Protein AF-A0A562V2I9-F1 (afdb_monomer)

Sequence (123 aa):
MKRQKNLGRARRQRPENRRFLIYCEDEYASRHYIEALKRRLHSIPITVKVASGRGEPLDLVREAATHQARAPHCSEDRYTAYDEVWCVLDVEAPHPHPALPAALKSAKECGLRVALANPCFEL

Foldseek 3Di:
DDDDDPPDDDDDDDPQAAAEEEEELDPPDVQVVVVVVCVVPVSHHYHYHYQPDPQQLQSSLVVQLVCQVCLLVDVVNPNDGGPAYEYEHECPPPDGRPCVVVSVVSCVVSVHHYDYDDDDPDD

pLDDT: mean 84.98, std 13.56, range [45.38, 98.19]

Structure (mmCIF, N/CA/C/O backbone):
data_AF-A0A562V2I9-F1
#
_entry.id   AF-A0A562V2I9-F1
#
loop_
_atom_site.group_PDB
_atom_site.id
_atom_site.type_symbol
_atom_site.label_atom_id
_atom_site.label_alt_id
_atom_site.label_comp_id
_atom_site.label_asym_id
_atom_site.label_entity_id
_atom_site.label_seq_id
_atom_site.pdbx_PDB_ins_code
_atom_site.Cartn_x
_atom_site.Cartn_y
_atom_site.Cartn_z
_atom_site.occupancy
_atom_site.B_iso_or_equiv
_atom_site.auth_seq_id
_atom_site.auth_comp_id
_atom_site.auth_asym_id
_atom_site.auth_atom_id
_atom_site.pdbx_PDB_model_num
ATOM 1 N N . MET A 1 1 ? -21.078 0.319 59.077 1.00 45.38 1 MET A N 1
ATOM 2 C CA . MET A 1 1 ? -21.254 0.989 57.764 1.00 45.38 1 MET A CA 1
ATOM 3 C C . MET A 1 1 ? -21.194 -0.056 56.651 1.00 45.38 1 MET A C 1
ATOM 5 O O . MET A 1 1 ? -20.185 -0.740 56.543 1.00 45.38 1 MET A O 1
ATOM 9 N N . LYS A 1 2 ? -22.272 -0.252 55.873 1.00 49.94 2 LYS A N 1
ATOM 10 C CA . LYS A 1 2 ? -22.292 -1.204 54.742 1.00 49.94 2 LYS A CA 1
ATOM 11 C C . LYS A 1 2 ? -21.660 -0.550 53.509 1.00 49.94 2 LYS A C 1
ATOM 13 O O . LYS A 1 2 ? -22.110 0.500 53.068 1.00 49.94 2 LYS A O 1
ATOM 18 N N . ARG A 1 3 ? -20.612 -1.176 52.970 1.00 58.72 3 ARG A N 1
ATOM 19 C CA . ARG A 1 3 ? -19.869 -0.734 51.781 1.00 58.72 3 ARG A CA 1
ATOM 20 C C . ARG A 1 3 ? -20.748 -0.952 50.540 1.00 58.72 3 ARG A C 1
ATOM 22 O O . ARG A 1 3 ? -21.070 -2.095 50.219 1.00 58.72 3 ARG A O 1
ATOM 29 N N . GLN A 1 4 ? -21.172 0.126 49.880 1.00 62.62 4 GLN A N 1
ATOM 30 C CA . GLN A 1 4 ? -21.908 0.061 48.612 1.00 62.62 4 GLN A CA 1
ATOM 31 C C . GLN A 1 4 ? -21.044 -0.659 47.565 1.00 62.62 4 GLN A C 1
ATOM 33 O O . GLN A 1 4 ? -19.927 -0.236 47.271 1.00 62.62 4 GLN A O 1
ATOM 38 N N . LYS A 1 5 ? -21.543 -1.775 47.020 1.00 66.19 5 LYS A N 1
ATOM 39 C CA . LYS A 1 5 ? -20.931 -2.426 45.857 1.00 66.19 5 LYS A CA 1
ATOM 40 C C . LYS A 1 5 ? -21.336 -1.637 44.615 1.00 66.19 5 LYS A C 1
ATOM 42 O O . LYS A 1 5 ? -22.511 -1.617 44.263 1.00 66.19 5 LYS A O 1
ATOM 47 N N . ASN A 1 6 ? -20.367 -1.004 43.959 1.00 66.56 6 ASN A N 1
ATOM 48 C CA . ASN A 1 6 ? -20.573 -0.373 42.658 1.00 66.56 6 ASN A CA 1
ATOM 49 C C . ASN A 1 6 ? -20.971 -1.444 41.629 1.00 66.56 6 ASN A C 1
ATOM 51 O O . ASN A 1 6 ? -20.167 -2.307 41.289 1.00 66.56 6 ASN A O 1
ATOM 55 N N . LEU A 1 7 ? -22.207 -1.377 41.125 1.00 71.75 7 LEU A N 1
ATOM 56 C CA . LEU A 1 7 ? -22.762 -2.273 40.095 1.00 71.75 7 LEU A CA 1
ATOM 57 C C . LEU A 1 7 ? -22.405 -1.826 38.662 1.00 71.75 7 LEU A C 1
ATOM 59 O O . LEU A 1 7 ? -23.102 -2.146 37.701 1.00 71.75 7 LEU A O 1
ATOM 63 N N . GLY A 1 8 ? -21.322 -1.066 38.499 1.00 67.06 8 GLY A N 1
ATOM 64 C CA . GLY A 1 8 ? -20.884 -0.581 37.195 1.00 67.06 8 GLY A CA 1
ATOM 65 C C . GLY A 1 8 ? -20.292 -1.712 36.359 1.00 67.06 8 GLY A C 1
ATOM 66 O O . GLY A 1 8 ? -19.190 -2.182 36.636 1.00 67.06 8 GLY A O 1
ATOM 67 N N . ARG A 1 9 ? -20.994 -2.138 35.305 1.00 66.94 9 ARG A N 1
ATOM 68 C CA . ARG A 1 9 ? -20.412 -3.002 34.272 1.00 66.94 9 ARG A CA 1
ATOM 69 C C . ARG A 1 9 ? -19.346 -2.195 33.533 1.00 66.94 9 ARG A C 1
ATOM 71 O O . ARG A 1 9 ? -19.672 -1.182 32.917 1.00 66.94 9 ARG A O 1
ATOM 78 N N . ALA A 1 10 ? -18.090 -2.638 33.579 1.00 71.00 10 ALA A N 1
ATOM 79 C CA . ALA A 1 10 ? -17.024 -2.031 32.790 1.00 71.00 10 ALA A CA 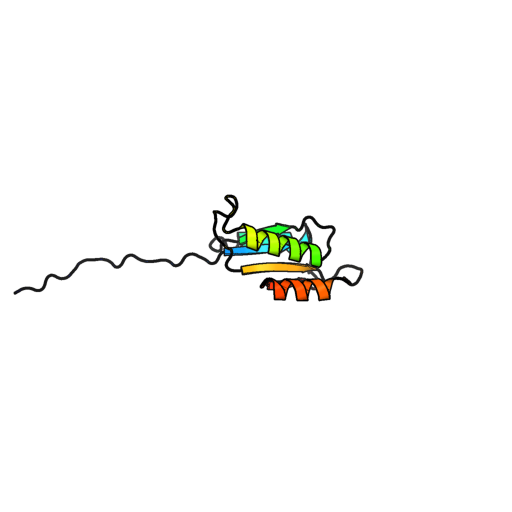1
ATOM 80 C C . ALA A 1 10 ? -17.461 -1.962 31.317 1.00 71.00 10 ALA A C 1
ATOM 82 O O . ALA A 1 10 ? -17.862 -2.975 30.729 1.00 71.00 10 ALA A O 1
ATOM 83 N N . ARG A 1 11 ? -17.445 -0.756 30.736 1.00 72.06 11 ARG A N 1
ATOM 84 C CA . ARG A 1 11 ? -17.811 -0.550 29.333 1.00 72.06 11 ARG A CA 1
ATOM 85 C C . ARG A 1 11 ? -16.831 -1.359 28.494 1.00 72.06 11 ARG A C 1
ATOM 87 O O . ARG A 1 11 ? -15.626 -1.140 28.564 1.00 72.06 11 ARG A O 1
ATOM 94 N N . ARG A 1 12 ? -17.346 -2.331 27.744 1.00 63.66 12 ARG A N 1
ATOM 95 C CA . ARG A 1 12 ? -16.527 -3.209 26.909 1.00 63.66 12 ARG A CA 1
ATOM 96 C C . ARG A 1 12 ? -15.932 -2.357 25.786 1.00 63.66 12 ARG A C 1
ATOM 98 O O . ARG A 1 12 ? -16.625 -2.054 24.821 1.00 63.66 12 ARG A O 1
ATOM 105 N N . GLN A 1 13 ? -14.688 -1.918 25.946 1.00 69.56 13 GLN A N 1
ATOM 106 C CA . GLN A 1 13 ? -13.946 -1.249 24.885 1.00 69.56 13 GLN A CA 1
ATOM 107 C C . GLN A 1 13 ? -13.502 -2.334 23.902 1.00 69.56 13 GLN A C 1
ATOM 109 O O . GLN A 1 13 ? -12.763 -3.246 24.271 1.00 69.56 13 GLN A O 1
ATOM 114 N N . ARG A 1 14 ? -14.035 -2.304 22.678 1.00 65.75 14 ARG A N 1
ATOM 115 C CA . ARG A 1 14 ? -13.481 -3.084 21.570 1.00 65.75 14 ARG A CA 1
ATOM 116 C C . ARG A 1 14 ? -12.476 -2.176 20.865 1.00 65.75 14 ARG A C 1
ATOM 118 O O . ARG A 1 14 ? -12.898 -1.094 20.461 1.00 65.75 14 ARG A O 1
ATOM 125 N N . PRO A 1 15 ? -11.196 -2.566 20.752 1.00 71.94 15 PRO A N 1
ATOM 126 C CA . PRO A 1 15 ? -10.264 -1.820 19.920 1.00 71.94 15 PRO A CA 1
ATOM 127 C C . PRO A 1 15 ? -10.797 -1.801 18.485 1.00 71.94 15 PRO A C 1
ATOM 129 O O . PRO A 1 15 ? -11.405 -2.779 18.038 1.00 71.94 15 PRO A O 1
ATOM 132 N N . GLU A 1 16 ? -10.625 -0.678 17.793 1.00 80.31 16 GLU A N 1
ATOM 133 C CA . GLU A 1 16 ? -10.961 -0.606 16.375 1.00 80.31 16 GLU A CA 1
ATOM 134 C C . GLU A 1 16 ? -10.094 -1.590 15.586 1.00 80.31 16 GLU A C 1
ATOM 136 O O . GLU A 1 16 ? -8.935 -1.845 15.922 1.00 80.31 16 GLU A O 1
ATOM 141 N N . ASN A 1 17 ? -10.682 -2.184 14.549 1.00 87.88 17 ASN A N 1
ATOM 142 C CA . ASN A 1 17 ? -9.943 -3.091 13.685 1.00 87.88 17 ASN A CA 1
ATOM 143 C C . ASN A 1 17 ? -8.957 -2.290 12.836 1.00 87.88 17 ASN A C 1
ATOM 145 O O . ASN A 1 17 ? -9.307 -1.234 12.309 1.00 87.88 17 ASN A O 1
ATOM 149 N N . ARG A 1 18 ? -7.756 -2.845 12.660 1.00 93.19 18 ARG A N 1
ATOM 150 C CA . ARG A 1 18 ? -6.713 -2.255 11.816 1.00 93.19 18 ARG A CA 1
ATOM 151 C C . ARG A 1 18 ? -7.223 -2.068 10.388 1.00 93.19 18 ARG A C 1
ATOM 153 O O . ARG A 1 18 ? -7.827 -2.985 9.831 1.00 93.19 18 ARG A O 1
ATOM 160 N N . ARG A 1 19 ? -6.975 -0.900 9.801 1.00 94.94 19 ARG A N 1
ATOM 161 C CA . ARG A 1 19 ? -7.357 -0.529 8.437 1.00 94.94 19 ARG A CA 1
ATOM 162 C C . ARG A 1 19 ? -6.195 -0.750 7.480 1.00 94.94 19 ARG A C 1
ATOM 164 O O . ARG A 1 19 ? -5.098 -0.243 7.700 1.00 94.94 19 ARG A O 1
ATOM 171 N N . PHE A 1 20 ? -6.470 -1.443 6.383 1.00 97.38 20 PHE A N 1
ATOM 172 C CA . PHE A 1 20 ? -5.491 -1.770 5.353 1.00 97.38 20 PHE A CA 1
ATOM 173 C C . PHE A 1 20 ? -5.853 -1.086 4.036 1.00 97.38 20 PHE A C 1
ATOM 175 O O . PHE A 1 20 ? -7.012 -1.115 3.615 1.00 97.38 20 PHE A O 1
ATOM 182 N N . LEU A 1 21 ? -4.854 -0.511 3.375 1.00 97.62 21 LEU A N 1
ATOM 183 C CA . LEU A 1 21 ? -4.940 -0.030 1.999 1.00 97.62 21 LEU A CA 1
ATOM 184 C C . LEU A 1 21 ? -4.026 -0.891 1.133 1.00 97.62 21 LEU A C 1
ATOM 186 O O . LEU A 1 21 ? -2.841 -1.000 1.424 1.00 97.62 21 LEU A O 1
ATOM 190 N N . ILE A 1 22 ? -4.565 -1.511 0.090 1.00 96.69 22 ILE A N 1
ATOM 191 C CA . ILE A 1 22 ? -3.821 -2.421 -0.783 1.00 96.69 22 ILE A CA 1
ATOM 192 C C . ILE A 1 22 ? -3.917 -1.909 -2.218 1.00 96.69 22 ILE A C 1
ATOM 194 O O . ILE A 1 22 ? -5.015 -1.805 -2.763 1.00 96.69 22 ILE A O 1
ATOM 198 N N . TYR A 1 23 ? -2.770 -1.591 -2.809 1.00 95.25 23 TYR A N 1
ATOM 199 C CA . TYR A 1 23 ? -2.620 -1.268 -4.223 1.00 95.25 23 TYR A CA 1
ATOM 200 C C . TYR A 1 23 ? -2.155 -2.501 -4.990 1.00 95.25 23 TYR A C 1
ATOM 202 O O . TYR A 1 23 ? -1.169 -3.124 -4.604 1.00 95.25 23 TYR A O 1
ATOM 210 N N . CYS A 1 24 ? -2.871 -2.835 -6.058 1.00 91.50 24 CYS A N 1
ATOM 211 C CA . CYS A 1 24 ? -2.530 -3.897 -7.000 1.00 91.50 24 CYS A CA 1
A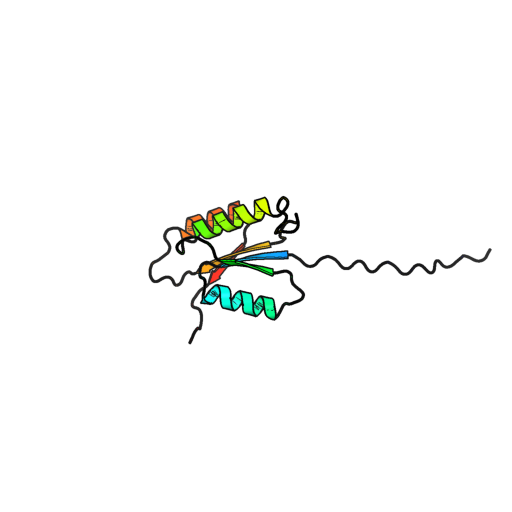TOM 212 C C . CYS A 1 24 ? -2.026 -3.278 -8.309 1.00 91.50 24 CYS A C 1
ATOM 214 O O . CYS A 1 24 ? -2.522 -2.223 -8.718 1.00 91.50 24 CYS A O 1
ATOM 216 N N . GLU A 1 25 ? -1.031 -3.913 -8.923 1.00 85.19 25 GLU A N 1
ATOM 217 C CA . GLU A 1 25 ? -0.437 -3.476 -10.191 1.00 85.19 25 GLU A CA 1
ATOM 218 C C . GLU A 1 25 ? -1.381 -3.675 -11.375 1.00 85.19 25 GLU A C 1
ATOM 220 O O . GLU A 1 25 ? -1.521 -2.778 -12.203 1.00 85.19 25 GLU A O 1
ATOM 225 N N . ASP A 1 26 ? -2.082 -4.807 -11.404 1.00 75.56 26 ASP A N 1
ATOM 226 C CA . ASP A 1 26 ? -3.006 -5.174 -12.470 1.00 75.56 26 ASP A CA 1
ATOM 227 C C . ASP A 1 26 ? -4.482 -5.134 -12.028 1.00 75.56 26 ASP A C 1
ATOM 229 O O . ASP A 1 26 ? -4.834 -5.140 -10.842 1.00 75.56 26 ASP A O 1
ATOM 233 N N . GLU A 1 27 ? -5.374 -5.088 -13.019 1.00 70.44 27 GLU A N 1
ATOM 234 C CA . GLU A 1 27 ? -6.823 -5.171 -12.807 1.00 70.44 27 GLU A CA 1
ATOM 235 C C . GLU A 1 27 ? -7.349 -6.605 -12.657 1.00 70.44 27 GLU A C 1
ATOM 237 O O . GLU A 1 27 ? -8.500 -6.773 -12.244 1.00 70.44 27 GLU A O 1
ATOM 242 N N . TYR A 1 28 ? -6.537 -7.615 -12.975 1.00 75.94 28 TYR A N 1
ATOM 243 C CA . TYR A 1 28 ? -6.947 -9.008 -13.108 1.00 75.94 28 TYR A CA 1
ATOM 244 C C . TYR A 1 28 ? -6.525 -9.835 -11.887 1.00 75.94 28 TYR A C 1
ATOM 246 O O . TYR A 1 28 ? -7.227 -9.828 -10.872 1.00 75.94 28 TYR A O 1
ATOM 254 N N . ALA A 1 29 ? -5.433 -10.593 -11.975 1.00 76.38 29 ALA A N 1
ATOM 255 C CA . ALA A 1 29 ? -5.101 -11.653 -11.032 1.00 76.38 29 ALA A CA 1
ATOM 256 C C . ALA A 1 29 ? -4.954 -11.133 -9.596 1.00 76.38 29 ALA A C 1
ATOM 258 O O . ALA A 1 29 ? -5.694 -11.546 -8.692 1.00 76.38 29 ALA A O 1
ATOM 259 N N . SER A 1 30 ? -4.039 -10.187 -9.375 1.00 79.88 30 SER A N 1
ATOM 260 C CA . SER A 1 30 ? -3.713 -9.705 -8.030 1.00 79.88 30 SER A CA 1
ATOM 261 C C . SER A 1 30 ? -4.923 -9.034 -7.375 1.00 79.88 30 SER A C 1
ATOM 263 O O . SER A 1 30 ? -5.286 -9.360 -6.236 1.00 79.88 30 SER A O 1
ATOM 265 N N . ARG A 1 31 ? -5.644 -8.191 -8.124 1.00 86.50 31 ARG A N 1
ATOM 266 C CA . ARG A 1 31 ? -6.891 -7.570 -7.661 1.00 86.50 31 ARG A CA 1
ATOM 267 C C . ARG A 1 31 ? -7.943 -8.616 -7.289 1.00 86.50 31 ARG A C 1
ATOM 269 O O . ARG A 1 31 ? -8.561 -8.501 -6.226 1.00 86.50 31 ARG A O 1
ATOM 276 N N . HIS A 1 32 ? -8.171 -9.626 -8.129 1.00 87.62 32 HIS A N 1
ATOM 277 C CA . HIS A 1 32 ? -9.191 -10.647 -7.884 1.00 87.62 32 HIS A CA 1
ATOM 278 C C . HIS A 1 32 ? -8.901 -11.473 -6.628 1.00 87.62 32 HIS A C 1
ATOM 280 O O . HIS A 1 32 ? -9.824 -11.707 -5.836 1.00 87.62 32 HIS A O 1
ATOM 286 N N . TYR A 1 33 ? -7.643 -11.857 -6.391 1.00 87.06 33 TYR A N 1
ATOM 287 C CA . TYR A 1 33 ? -7.257 -12.565 -5.169 1.00 87.06 33 TYR A CA 1
ATOM 288 C C . TYR A 1 33 ? -7.508 -11.722 -3.916 1.00 87.06 33 TYR A C 1
ATOM 290 O O . TYR A 1 33 ? -8.111 -12.210 -2.952 1.00 87.06 33 TYR A O 1
ATOM 298 N N . ILE A 1 34 ? -7.114 -10.446 -3.928 1.00 90.50 34 ILE A N 1
ATOM 299 C CA . ILE A 1 34 ? -7.293 -9.558 -2.773 1.00 90.50 34 ILE A CA 1
ATOM 300 C C . ILE A 1 34 ? -8.775 -9.236 -2.532 1.00 90.50 34 ILE A C 1
ATOM 302 O O . ILE A 1 34 ? -9.226 -9.250 -1.386 1.00 90.50 34 ILE A O 1
ATOM 306 N N . GLU A 1 35 ? -9.576 -9.017 -3.576 1.00 91.62 35 GLU A N 1
ATOM 307 C CA . GLU A 1 35 ? -11.025 -8.809 -3.433 1.00 91.62 35 GLU A CA 1
ATOM 308 C C . GLU A 1 35 ? -11.741 -10.075 -2.929 1.00 91.62 35 GLU A C 1
ATOM 310 O O . GLU A 1 35 ? -12.666 -10.006 -2.112 1.00 91.62 35 GLU A O 1
ATOM 315 N N . ALA A 1 36 ? -11.312 -11.267 -3.357 1.00 90.69 36 ALA A N 1
ATOM 316 C CA . ALA A 1 36 ? -11.800 -12.524 -2.793 1.00 90.69 36 ALA A CA 1
ATOM 317 C C . ALA A 1 36 ? -11.425 -12.667 -1.308 1.00 90.69 36 ALA A C 1
ATOM 319 O O . ALA A 1 36 ? -12.272 -13.047 -0.494 1.00 90.69 36 ALA A O 1
ATOM 320 N N . LEU A 1 37 ? -10.196 -12.306 -0.933 1.00 90.62 37 LEU A N 1
ATOM 321 C CA . LEU A 1 37 ? -9.742 -12.309 0.456 1.00 90.62 37 LEU A CA 1
ATOM 322 C C . LEU A 1 37 ? -10.548 -11.329 1.317 1.00 90.62 37 LEU A C 1
ATOM 324 O O . LEU A 1 37 ? -11.041 -11.707 2.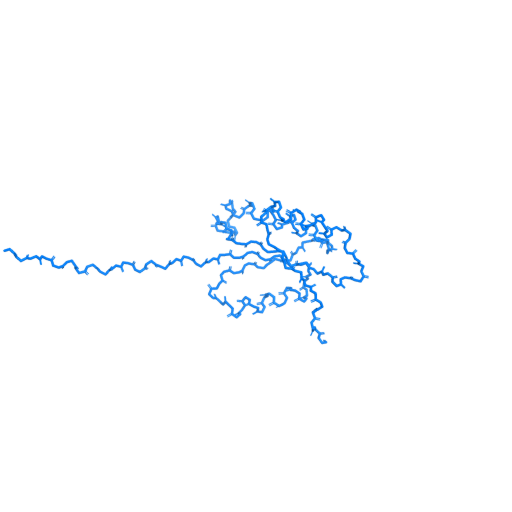378 1.00 90.62 37 LEU A O 1
ATOM 328 N N . LYS A 1 38 ? -10.759 -10.101 0.836 1.00 93.31 38 LYS A N 1
ATOM 329 C CA . LYS A 1 38 ? -11.586 -9.082 1.493 1.00 93.31 38 LYS A CA 1
ATOM 330 C C . LYS A 1 38 ? -13.009 -9.571 1.741 1.00 93.31 38 LYS A C 1
ATOM 332 O O . LYS A 1 38 ? -13.542 -9.366 2.830 1.00 93.31 38 LYS A O 1
ATOM 337 N N . ARG A 1 39 ? -13.614 -10.263 0.768 1.00 92.62 39 ARG A N 1
ATOM 338 C CA . ARG A 1 39 ? -14.930 -10.894 0.951 1.00 92.62 39 ARG A CA 1
ATOM 339 C C . ARG A 1 39 ? -14.908 -11.973 2.029 1.00 92.62 39 ARG A C 1
ATOM 341 O O . ARG A 1 39 ? -15.888 -12.118 2.730 1.00 92.62 39 ARG A O 1
ATOM 348 N N . ARG A 1 40 ? -13.821 -12.719 2.218 1.00 92.44 40 ARG A N 1
ATOM 349 C CA . ARG A 1 40 ? -13.742 -13.726 3.297 1.00 92.44 40 ARG A CA 1
ATOM 350 C C . ARG A 1 40 ? -13.465 -13.103 4.667 1.00 92.44 40 ARG A C 1
ATOM 352 O O . ARG A 1 40 ? -13.919 -13.624 5.681 1.00 92.44 40 ARG A O 1
ATOM 359 N N . LEU A 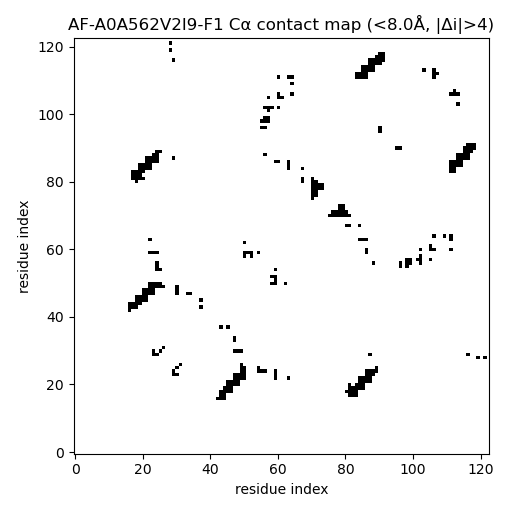1 41 ? -12.743 -11.986 4.699 1.00 90.56 41 LEU A N 1
ATOM 360 C CA . LEU A 1 41 ? -12.320 -11.283 5.909 1.00 90.56 41 LEU A CA 1
ATOM 361 C C . LEU A 1 41 ? -13.233 -10.090 6.234 1.00 90.56 41 LEU A C 1
ATOM 363 O O . LEU A 1 41 ? -12.749 -8.997 6.506 1.00 90.56 41 LEU A O 1
ATOM 367 N N . HIS A 1 42 ? -14.555 -10.290 6.246 1.00 84.38 42 HIS A N 1
ATOM 368 C CA . HIS A 1 42 ? -15.549 -9.215 6.419 1.00 84.38 42 HIS A CA 1
ATOM 369 C C . HIS A 1 42 ? -15.352 -8.313 7.651 1.00 84.38 42 HIS A C 1
ATOM 371 O O . HIS A 1 42 ? -15.829 -7.180 7.668 1.00 84.38 42 HIS A O 1
ATOM 377 N N . SER A 1 43 ? -14.694 -8.805 8.703 1.00 87.62 43 SER A N 1
ATOM 378 C CA . SER A 1 43 ? -14.408 -8.020 9.905 1.00 87.62 43 SER A CA 1
ATOM 379 C C . SER A 1 43 ? -13.212 -7.078 9.745 1.00 87.62 43 SER A C 1
ATOM 381 O O . SER A 1 43 ? -13.071 -6.165 10.552 1.00 87.62 43 SER A O 1
ATOM 383 N N . ILE A 1 44 ? -12.358 -7.265 8.738 1.00 90.88 44 ILE A N 1
ATOM 384 C CA . ILE A 1 44 ? -11.128 -6.496 8.547 1.00 90.88 44 ILE A CA 1
ATOM 385 C C . ILE A 1 44 ? -11.379 -5.398 7.499 1.00 90.88 44 ILE A C 1
ATOM 387 O O . ILE A 1 44 ? -11.708 -5.707 6.353 1.00 90.88 44 ILE A O 1
ATOM 391 N N . PRO A 1 45 ? -11.233 -4.108 7.855 1.00 93.25 45 PRO A N 1
ATOM 392 C CA . PRO A 1 45 ? -11.373 -3.010 6.904 1.00 93.25 45 PRO A CA 1
ATOM 393 C C . PRO A 1 45 ? -10.237 -3.013 5.869 1.00 93.25 45 PRO A C 1
ATOM 395 O O . PRO A 1 45 ? -9.123 -2.579 6.159 1.00 93.25 45 PRO A O 1
ATOM 398 N N . ILE A 1 46 ? -10.529 -3.483 4.654 1.00 95.62 46 ILE A N 1
ATOM 399 C CA . ILE A 1 46 ? -9.585 -3.508 3.529 1.00 95.62 46 ILE A CA 1
ATOM 400 C C . ILE A 1 46 ? -10.112 -2.624 2.391 1.00 95.62 46 ILE A C 1
ATOM 402 O O . ILE A 1 46 ? -11.178 -2.881 1.817 1.00 95.62 46 ILE A O 1
ATOM 406 N N . THR A 1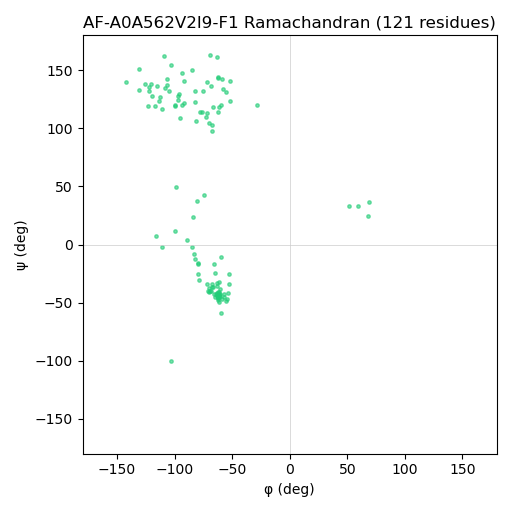 47 ? -9.341 -1.600 2.034 1.00 95.94 47 THR A N 1
ATOM 407 C CA . THR A 1 47 ? -9.527 -0.803 0.818 1.00 95.94 47 THR A CA 1
ATOM 408 C C . THR A 1 47 ? -8.594 -1.342 -0.259 1.00 95.94 47 THR A C 1
ATOM 410 O O . THR A 1 47 ? -7.388 -1.395 -0.048 1.00 95.94 47 THR A O 1
ATOM 413 N N . VAL A 1 48 ? -9.142 -1.721 -1.414 1.00 95.06 48 VAL A N 1
ATOM 414 C CA . VAL A 1 48 ? -8.364 -2.198 -2.567 1.00 95.06 48 VAL A CA 1
ATOM 415 C C . VAL A 1 48 ? -8.391 -1.121 -3.644 1.00 95.06 48 VAL A C 1
ATOM 417 O O . VAL A 1 48 ? -9.442 -0.527 -3.908 1.00 95.06 48 VAL A O 1
ATOM 420 N N . LYS A 1 49 ? -7.234 -0.842 -4.236 1.00 94.50 49 LYS A N 1
ATOM 421 C CA . LYS A 1 49 ? -7.047 0.069 -5.364 1.00 94.50 49 LYS A CA 1
ATOM 422 C C . LYS A 1 49 ? -6.217 -0.630 -6.431 1.00 94.50 49 LYS A C 1
ATOM 424 O O . LYS A 1 49 ? -5.395 -1.483 -6.113 1.00 94.50 49 LYS A O 1
ATOM 429 N N 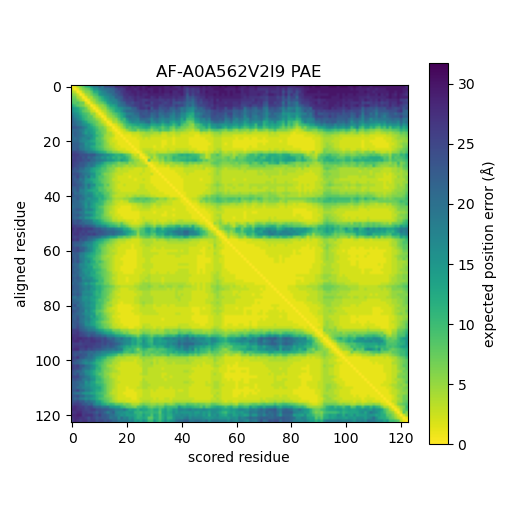. VAL A 1 50 ? -6.444 -0.247 -7.677 1.00 90.19 50 VAL A N 1
ATOM 430 C CA . VAL A 1 50 ? -5.548 -0.580 -8.783 1.00 90.19 50 VAL A CA 1
ATOM 431 C C . VAL A 1 50 ? -4.814 0.696 -9.151 1.00 90.19 50 VAL A C 1
ATOM 433 O O . VAL A 1 50 ? -5.432 1.766 -9.136 1.00 90.19 50 VAL A O 1
ATOM 436 N N . ALA A 1 51 ? -3.510 0.591 -9.390 1.00 85.12 51 ALA A N 1
ATOM 437 C CA . ALA A 1 51 ? -2.719 1.727 -9.839 1.00 85.12 51 ALA A CA 1
ATOM 438 C C . ALA A 1 51 ? -3.216 2.225 -11.203 1.00 85.12 51 ALA A C 1
ATOM 440 O O . ALA A 1 51 ? -3.626 1.440 -12.054 1.00 85.12 51 ALA A O 1
ATOM 441 N N . SER A 1 52 ? -3.190 3.538 -11.411 1.00 77.56 52 SER A N 1
ATOM 442 C CA . SER A 1 52 ? -3.591 4.141 -12.689 1.00 77.56 52 SER A CA 1
ATOM 443 C C . SER A 1 52 ? -2.500 4.070 -13.768 1.00 77.56 52 SER A C 1
ATOM 445 O O . SER A 1 52 ? -2.779 4.273 -14.952 1.00 77.56 52 SER A O 1
ATOM 447 N N . GLY A 1 53 ? -1.255 3.802 -13.358 1.00 65.75 53 GLY A N 1
ATOM 448 C CA . GLY A 1 53 ? -0.087 3.683 -14.231 1.00 65.75 53 GLY A CA 1
ATOM 449 C C . GLY A 1 53 ? -0.098 2.448 -15.141 1.00 65.75 53 GLY A C 1
ATOM 450 O O . GLY A 1 53 ? -0.808 1.475 -14.909 1.00 65.75 53 GLY A O 1
ATOM 451 N N . ARG A 1 54 ? 0.739 2.468 -16.187 1.00 65.38 54 ARG A N 1
ATOM 452 C CA . ARG A 1 54 ? 0.883 1.389 -17.190 1.00 65.38 54 ARG A CA 1
ATOM 453 C C . ARG A 1 54 ? 1.658 0.159 -16.666 1.00 65.38 54 ARG A C 1
ATOM 455 O O . ARG A 1 54 ? 2.522 -0.340 -17.377 1.00 65.38 54 ARG A O 1
ATOM 462 N N . GLY A 1 55 ? 1.400 -0.293 -15.439 1.00 63.59 55 GLY A N 1
ATOM 463 C CA . GLY A 1 55 ? 2.108 -1.442 -14.852 1.00 63.59 55 GLY A CA 1
ATOM 464 C C . GLY A 1 55 ? 3.583 -1.167 -14.531 1.00 63.59 55 GLY A C 1
ATOM 465 O O . GLY A 1 55 ? 4.437 -2.018 -14.742 1.00 63.59 55 GLY A O 1
ATOM 466 N N . GLU A 1 56 ? 3.914 0.051 -14.086 1.00 80.69 56 GLU A N 1
ATOM 467 C CA . GLU A 1 56 ? 5.253 0.353 -13.568 1.00 80.69 56 GLU A CA 1
ATOM 468 C C . GLU A 1 56 ? 5.238 0.328 -12.030 1.00 80.69 56 GLU A C 1
ATOM 470 O O . GLU A 1 56 ? 4.546 1.151 -11.412 1.00 80.69 56 GLU A O 1
ATOM 475 N N . PRO A 1 57 ? 6.037 -0.544 -11.382 1.00 88.44 57 PRO A N 1
ATOM 476 C CA . PRO A 1 57 ? 6.067 -0.685 -9.926 1.00 88.44 57 PRO A CA 1
ATOM 477 C C . PRO A 1 57 ? 6.287 0.625 -9.162 1.00 88.44 57 PRO A C 1
ATOM 479 O O . PRO A 1 57 ? 5.763 0.823 -8.064 1.00 88.44 57 PRO A O 1
ATOM 482 N N . LEU A 1 58 ? 7.074 1.541 -9.731 1.00 90.50 58 LEU A N 1
ATOM 483 C CA . LEU A 1 58 ? 7.395 2.813 -9.090 1.00 90.50 58 LEU A CA 1
ATOM 484 C C . LEU A 1 58 ? 6.188 3.757 -9.028 1.00 90.50 58 LEU A C 1
ATOM 486 O O . LEU A 1 58 ? 6.018 4.462 -8.031 1.00 90.50 58 LEU A O 1
ATOM 490 N N . ASP A 1 59 ? 5.352 3.773 -10.063 1.00 90.50 59 ASP A N 1
ATOM 491 C CA . ASP A 1 59 ? 4.175 4.641 -10.104 1.00 90.50 59 ASP A CA 1
ATOM 492 C C . ASP A 1 59 ? 3.110 4.152 -9.125 1.00 90.50 59 ASP A C 1
ATOM 494 O O . ASP A 1 59 ? 2.568 4.954 -8.363 1.00 90.50 59 ASP A O 1
ATOM 498 N N . LEU A 1 60 ? 2.914 2.834 -9.027 1.00 92.56 60 LEU A N 1
ATOM 499 C CA . LEU A 1 60 ? 2.058 2.236 -8.003 1.00 92.56 60 LEU A CA 1
ATOM 500 C C . LEU A 1 60 ? 2.488 2.659 -6.592 1.00 92.56 60 LEU A C 1
ATOM 502 O O . LEU A 1 60 ? 1.661 3.099 -5.791 1.00 92.56 60 LEU A O 1
ATOM 506 N N . VAL A 1 61 ? 3.786 2.565 -6.286 1.00 95.19 61 VAL A N 1
ATOM 507 C CA . VAL A 1 61 ? 4.333 2.955 -4.977 1.00 95.19 61 VAL A CA 1
ATOM 508 C C . VAL A 1 61 ? 4.094 4.441 -4.692 1.00 95.19 61 VAL A C 1
ATOM 510 O O . VAL A 1 61 ? 3.708 4.803 -3.577 1.00 95.19 61 VAL A O 1
ATOM 513 N N . ARG A 1 62 ? 4.266 5.312 -5.692 1.00 94.81 62 ARG A N 1
ATOM 514 C CA . ARG A 1 62 ? 4.006 6.756 -5.561 1.00 94.81 62 ARG A CA 1
ATOM 515 C C . ARG A 1 62 ? 2.530 7.060 -5.324 1.00 94.81 62 ARG A C 1
ATOM 517 O O . ARG A 1 62 ? 2.207 7.893 -4.473 1.00 94.81 62 ARG A O 1
ATOM 524 N N . GLU A 1 63 ? 1.633 6.389 -6.041 1.00 95.81 63 GLU A N 1
ATOM 525 C CA . GLU A 1 63 ? 0.189 6.528 -5.844 1.00 95.81 63 GLU A CA 1
ATOM 526 C C . GLU A 1 63 ? -0.225 6.078 -4.438 1.00 95.81 63 GLU A C 1
ATOM 528 O O . GLU A 1 63 ? -0.968 6.787 -3.752 1.00 95.81 63 GLU A O 1
ATOM 533 N N . ALA A 1 64 ? 0.307 4.945 -3.974 1.00 97.06 64 ALA A N 1
ATOM 534 C CA . ALA A 1 64 ? 0.055 4.428 -2.635 1.00 97.06 64 ALA A CA 1
ATOM 535 C C . ALA A 1 64 ? 0.560 5.385 -1.542 1.00 97.06 64 ALA A C 1
ATOM 537 O O . ALA A 1 64 ? -0.183 5.679 -0.603 1.00 97.06 64 ALA A O 1
ATOM 538 N N . ALA A 1 65 ? 1.772 5.933 -1.686 1.00 97.88 65 ALA A N 1
ATOM 539 C CA . ALA A 1 65 ? 2.321 6.933 -0.766 1.00 97.88 65 ALA A CA 1
ATOM 540 C C . ALA A 1 65 ? 1.471 8.214 -0.735 1.00 97.88 65 ALA A C 1
ATOM 542 O O . ALA A 1 65 ? 1.136 8.730 0.333 1.00 97.88 65 ALA A O 1
ATOM 543 N N . THR A 1 66 ? 1.053 8.700 -1.907 1.00 97.56 66 THR A N 1
ATOM 544 C CA . THR A 1 66 ? 0.179 9.879 -2.021 1.00 97.56 66 THR A CA 1
ATOM 545 C C . THR A 1 66 ? -1.164 9.639 -1.331 1.00 97.56 66 THR A C 1
ATOM 547 O O . THR A 1 66 ? -1.666 10.498 -0.602 1.00 97.56 66 THR A O 1
ATOM 550 N N . HIS A 1 67 ? -1.744 8.451 -1.512 1.00 97.88 67 HIS A N 1
ATOM 551 C CA . HIS A 1 67 ? -2.989 8.068 -0.856 1.00 97.88 67 HIS A CA 1
ATOM 552 C C . HIS A 1 67 ? -2.819 7.972 0.668 1.00 97.88 67 HIS A C 1
ATOM 554 O O . HIS A 1 67 ? -3.625 8.527 1.414 1.00 97.88 67 HIS A O 1
ATOM 560 N N . GLN A 1 68 ? -1.746 7.336 1.142 1.00 98.00 68 GLN A N 1
ATOM 561 C CA . GLN A 1 68 ? -1.428 7.250 2.567 1.00 98.00 68 GLN A CA 1
ATOM 562 C C . GLN A 1 68 ? -1.360 8.639 3.216 1.00 98.00 68 GLN A C 1
ATOM 564 O O . GLN A 1 68 ? -1.971 8.853 4.263 1.00 98.00 68 GLN A O 1
ATOM 569 N N . ALA A 1 69 ? -0.668 9.585 2.575 1.00 98.06 69 ALA A N 1
ATOM 570 C CA . ALA A 1 69 ? -0.507 10.943 3.083 1.00 98.06 69 ALA A CA 1
ATOM 571 C C . ALA A 1 69 ? -1.822 11.742 3.091 1.00 98.06 69 ALA A C 1
ATOM 573 O O . ALA A 1 69 ? -2.060 12.514 4.019 1.00 98.06 69 ALA A O 1
ATOM 574 N N . ARG A 1 70 ? -2.703 11.556 2.092 1.00 97.81 70 ARG A N 1
ATOM 575 C CA . ARG A 1 70 ? -3.984 12.288 2.033 1.00 97.81 70 ARG A CA 1
ATOM 576 C C . ARG A 1 70 ? -5.068 11.717 2.948 1.00 97.81 70 ARG A C 1
ATOM 578 O O . ARG A 1 70 ? -5.964 12.461 3.332 1.00 97.81 70 ARG A O 1
ATOM 585 N N . ALA A 1 71 ? -5.021 10.428 3.293 1.00 97.88 71 ALA A N 1
ATOM 586 C CA . ALA A 1 71 ? -6.111 9.741 3.998 1.00 97.88 71 ALA A CA 1
ATOM 587 C C . ALA A 1 71 ? -6.581 10.425 5.310 1.00 97.88 71 ALA A C 1
ATOM 589 O O . ALA A 1 71 ? -7.792 10.557 5.504 1.00 97.88 71 ALA A O 1
ATOM 590 N N . PRO A 1 72 ? -5.695 10.953 6.184 1.00 97.94 72 PRO A N 1
ATOM 591 C CA . PRO A 1 72 ? -6.109 11.676 7.394 1.00 97.94 72 PRO A CA 1
ATOM 592 C C . PRO A 1 72 ? -6.840 13.001 7.123 1.00 97.94 72 PRO A C 1
ATOM 594 O O . PRO A 1 72 ? -7.495 13.542 8.008 1.00 97.94 72 PRO A O 1
ATOM 597 N N . HIS A 1 73 ? -6.735 13.534 5.907 1.00 97.88 73 HIS A N 1
ATOM 598 C CA . HIS A 1 73 ? -7.238 14.854 5.523 1.00 97.88 73 HIS A CA 1
ATOM 599 C C . HIS A 1 73 ? -8.345 14.787 4.461 1.00 97.88 73 HIS A C 1
ATOM 601 O O . HIS A 1 73 ? -8.779 15.819 3.955 1.00 97.88 73 HIS A O 1
ATOM 607 N N . CYS A 1 74 ? -8.816 13.584 4.124 1.00 96.75 74 CYS A N 1
ATOM 608 C CA . CYS A 1 74 ? -9.714 13.336 3.002 1.00 96.75 74 CYS A CA 1
ATOM 609 C C . CYS A 1 74 ? -11.009 12.662 3.476 1.00 96.75 74 CYS A C 1
ATOM 611 O O . CYS A 1 74 ? -10.982 11.713 4.265 1.00 96.75 74 CYS A O 1
ATOM 613 N N . SER A 1 75 ? -12.153 13.132 2.975 1.00 96.31 75 SER A N 1
ATOM 614 C CA . SER A 1 75 ? -13.474 12.647 3.400 1.00 96.31 75 SER A CA 1
ATOM 615 C C . SER A 1 75 ? -13.742 11.194 2.992 1.00 96.31 75 SER A C 1
ATOM 617 O O . SER A 1 75 ? -14.325 10.419 3.749 1.00 96.31 75 SER A O 1
ATOM 619 N N . GLU A 1 76 ? -13.222 10.804 1.834 1.00 95.25 76 GLU A N 1
ATOM 620 C CA . GLU A 1 76 ? -13.307 9.492 1.205 1.00 95.25 76 GLU A CA 1
ATOM 621 C C . GLU A 1 76 ? -12.666 8.409 2.081 1.00 95.25 76 GLU A C 1
ATOM 623 O O . GLU A 1 76 ? -13.143 7.276 2.131 1.00 95.25 76 GLU A O 1
ATOM 628 N N . ASP A 1 77 ? -11.632 8.781 2.838 1.00 96.19 77 ASP A N 1
ATOM 629 C CA . ASP A 1 77 ? -10.930 7.915 3.785 1.00 96.19 77 ASP A CA 1
ATOM 630 C C . ASP A 1 77 ? -11.386 8.129 5.232 1.00 96.19 77 ASP A C 1
ATOM 632 O O . ASP A 1 77 ? -10.782 7.591 6.167 1.00 96.19 77 ASP A O 1
ATOM 636 N N . ARG A 1 78 ? -12.495 8.863 5.407 1.00 94.94 78 ARG A N 1
ATOM 637 C CA . ARG A 1 78 ? -13.118 9.204 6.691 1.00 94.94 78 ARG A CA 1
ATOM 638 C C . ARG A 1 78 ? -12.174 9.979 7.610 1.00 94.94 78 ARG A C 1
ATOM 640 O O . ARG A 1 78 ? -12.220 9.787 8.824 1.00 94.94 78 ARG A O 1
ATOM 647 N N . TYR A 1 79 ? -11.304 10.812 7.033 1.00 96.00 79 TYR A N 1
ATOM 648 C CA . TYR A 1 79 ? -10.304 11.603 7.759 1.00 96.00 79 TYR A CA 1
ATOM 649 C C . TYR A 1 79 ? -9.447 10.761 8.716 1.00 96.00 79 TYR A C 1
ATOM 651 O O . TYR A 1 79 ? -9.079 11.197 9.803 1.00 96.00 79 TYR A O 1
ATOM 659 N N . THR A 1 80 ? -9.184 9.506 8.349 1.00 95.06 80 THR A N 1
ATOM 660 C CA . THR A 1 80 ? -8.526 8.532 9.222 1.00 95.06 80 THR A CA 1
ATOM 661 C C . THR A 1 80 ? -7.391 7.866 8.454 1.00 95.06 80 THR A C 1
ATOM 663 O O . THR A 1 80 ? -7.580 7.423 7.319 1.00 95.06 80 THR A O 1
ATOM 666 N N . ALA A 1 81 ? -6.217 7.767 9.079 1.00 96.75 81 ALA A N 1
ATOM 667 C CA . ALA A 1 81 ? -5.061 7.077 8.512 1.00 96.75 81 ALA A CA 1
ATOM 668 C C . ALA A 1 81 ? -5.328 5.572 8.305 1.00 96.75 81 ALA A C 1
ATOM 670 O O . ALA A 1 81 ? -6.239 4.987 8.902 1.00 96.75 81 ALA A O 1
ATOM 671 N N . TYR A 1 82 ? -4.510 4.945 7.464 1.00 97.62 82 TYR A N 1
ATOM 672 C CA . TYR A 1 82 ? -4.416 3.490 7.369 1.00 97.62 82 TYR A CA 1
ATOM 673 C C . TYR A 1 82 ? -3.313 2.986 8.304 1.00 97.62 82 TYR A C 1
ATOM 675 O O . TYR A 1 82 ? -2.254 3.606 8.394 1.00 97.62 82 TYR A O 1
ATOM 683 N N . ASP A 1 83 ? -3.549 1.858 8.973 1.00 97.06 83 ASP A N 1
ATOM 684 C CA . ASP A 1 83 ? -2.553 1.210 9.834 1.00 97.06 83 ASP A CA 1
ATOM 685 C C . ASP A 1 83 ? -1.442 0.555 9.014 1.00 97.06 83 ASP A C 1
ATOM 687 O O . ASP A 1 83 ? -0.292 0.495 9.447 1.00 97.06 83 ASP A O 1
ATOM 691 N N . GLU A 1 84 ? -1.794 0.026 7.840 1.00 97.31 84 GLU A N 1
ATOM 692 C CA . GLU A 1 84 ? -0.841 -0.521 6.883 1.00 97.31 84 GLU A CA 1
ATOM 693 C C . GLU A 1 84 ? -1.259 -0.202 5.453 1.00 97.31 84 GLU A C 1
ATOM 695 O O . GLU A 1 84 ? -2.430 -0.313 5.080 1.00 97.31 84 GLU A O 1
ATOM 700 N N . VAL A 1 85 ? -0.263 0.136 4.641 1.00 98.19 85 VAL A N 1
ATOM 701 C CA . VAL A 1 85 ? -0.416 0.323 3.203 1.00 98.19 85 VAL A CA 1
ATOM 702 C C . VAL A 1 85 ? 0.487 -0.675 2.496 1.00 98.19 85 VAL A C 1
ATOM 704 O O . VAL A 1 85 ? 1.670 -0.779 2.822 1.00 98.19 85 VAL A O 1
ATOM 707 N N . TRP A 1 86 ? -0.085 -1.427 1.564 1.00 97.69 86 TRP A N 1
ATOM 708 C CA . TRP A 1 86 ? 0.565 -2.511 0.841 1.00 97.69 86 TRP A CA 1
ATOM 709 C C . TRP A 1 86 ? 0.569 -2.238 -0.659 1.00 97.69 86 TRP A C 1
ATOM 711 O O . TRP A 1 86 ? -0.437 -1.810 -1.220 1.00 97.69 86 TRP A O 1
ATOM 721 N N . CYS A 1 87 ? 1.695 -2.539 -1.293 1.00 94.88 87 CYS A N 1
ATOM 722 C CA . CYS A 1 87 ? 1.888 -2.558 -2.735 1.00 94.88 87 CYS A CA 1
ATOM 723 C C . CYS A 1 87 ? 2.080 -4.014 -3.168 1.00 94.88 87 CYS A C 1
ATOM 725 O O . CYS A 1 87 ? 3.031 -4.658 -2.721 1.00 94.88 87 CYS A O 1
ATOM 727 N N . VAL A 1 88 ? 1.175 -4.538 -3.988 1.00 91.88 88 VAL A N 1
ATOM 728 C CA . VAL A 1 88 ? 1.301 -5.858 -4.610 1.00 91.88 88 VAL A CA 1
ATOM 729 C C . VAL A 1 88 ? 1.893 -5.640 -5.994 1.00 91.88 88 VAL A C 1
ATOM 731 O O . VAL A 1 88 ? 1.227 -5.058 -6.846 1.00 91.88 88 VAL A O 1
ATOM 734 N N . LEU A 1 89 ? 3.152 -6.038 -6.161 1.00 88.19 89 LEU A N 1
ATOM 735 C CA . LEU A 1 89 ? 3.910 -5.868 -7.399 1.00 88.19 89 LEU A CA 1
ATOM 736 C C . LEU A 1 89 ? 4.016 -7.209 -8.108 1.00 88.19 89 LEU A C 1
ATOM 738 O O . LEU A 1 89 ? 4.372 -8.199 -7.462 1.00 88.19 89 LEU A O 1
ATOM 742 N N . ASP A 1 90 ? 3.736 -7.228 -9.401 1.00 80.69 90 ASP A N 1
ATOM 743 C CA . ASP A 1 90 ? 3.934 -8.413 -10.223 1.00 80.69 90 ASP A CA 1
ATOM 744 C C . ASP A 1 90 ? 5.408 -8.494 -10.642 1.00 80.69 90 ASP A C 1
ATOM 746 O O . ASP A 1 90 ? 6.021 -7.498 -11.018 1.00 80.69 90 ASP A O 1
ATOM 750 N N . VAL A 1 91 ? 6.029 -9.664 -10.491 1.00 77.50 91 VAL A N 1
ATOM 751 C CA . VAL A 1 91 ? 7.413 -9.894 -10.939 1.00 77.50 91 VAL A CA 1
ATOM 752 C C . VAL A 1 91 ? 7.496 -10.847 -12.129 1.00 77.50 91 VAL A C 1
ATOM 754 O O . VAL A 1 91 ? 8.594 -11.073 -12.637 1.00 77.50 91 VAL A O 1
ATOM 757 N N . GLU A 1 92 ? 6.359 -11.377 -12.585 1.00 72.06 92 GLU A N 1
ATOM 758 C CA . GLU A 1 92 ? 6.238 -12.319 -13.703 1.00 72.06 92 GLU A CA 1
ATOM 759 C C . GLU A 1 92 ? 6.059 -11.648 -15.068 1.00 72.06 92 GLU A C 1
ATOM 761 O O . GLU A 1 92 ? 5.906 -12.337 -16.081 1.00 72.06 92 GLU A O 1
ATOM 766 N N . ALA A 1 93 ? 6.101 -10.314 -15.138 1.00 61.19 93 ALA A N 1
ATOM 767 C CA . ALA A 1 93 ? 6.020 -9.622 -16.413 1.00 61.19 93 ALA A CA 1
ATOM 768 C C . ALA A 1 93 ? 7.068 -10.181 -17.403 1.00 61.19 93 ALA A C 1
ATOM 770 O O . ALA A 1 93 ? 8.217 -10.431 -17.026 1.00 61.19 93 ALA A O 1
ATOM 771 N N . PRO A 1 94 ? 6.722 -10.339 -18.698 1.00 60.22 94 PRO A N 1
ATOM 772 C CA . PRO A 1 94 ? 7.595 -10.957 -19.703 1.00 60.22 94 PRO A CA 1
ATOM 773 C C . PRO A 1 94 ? 8.941 -10.235 -19.896 1.00 60.22 94 PRO A C 1
ATOM 775 O O . PRO A 1 94 ? 9.841 -10.766 -20.546 1.00 60.22 94 PRO A O 1
ATOM 778 N N . HIS A 1 95 ? 9.093 -9.037 -19.323 1.00 61.25 95 HIS A N 1
ATOM 779 C CA . HIS A 1 95 ? 10.341 -8.296 -19.243 1.00 61.25 95 HIS A CA 1
ATOM 780 C C . HIS A 1 95 ? 10.639 -7.935 -17.780 1.00 61.25 95 HIS A C 1
ATOM 782 O O . HIS A 1 95 ? 9.732 -7.482 -17.081 1.00 61.25 95 HIS A O 1
ATOM 788 N N . PRO A 1 96 ? 11.899 -8.053 -17.318 1.00 65.31 96 PRO A N 1
ATOM 789 C CA . PRO A 1 96 ? 12.284 -7.618 -15.981 1.00 65.31 96 PRO A CA 1
ATOM 790 C C . PRO A 1 96 ? 11.921 -6.150 -15.772 1.00 65.31 96 PRO A C 1
ATOM 792 O O . PRO A 1 96 ? 12.293 -5.321 -16.597 1.00 65.31 96 PRO A O 1
ATOM 795 N N . HIS A 1 97 ? 11.265 -5.814 -14.661 1.00 69.75 97 HIS A N 1
ATOM 796 C CA . HIS A 1 97 ? 10.979 -4.424 -14.306 1.00 69.75 97 HIS A CA 1
ATOM 797 C C . HIS A 1 97 ? 12.278 -3.698 -13.912 1.00 69.75 97 HIS A C 1
ATOM 799 O O . HIS A 1 97 ? 12.762 -3.880 -12.786 1.00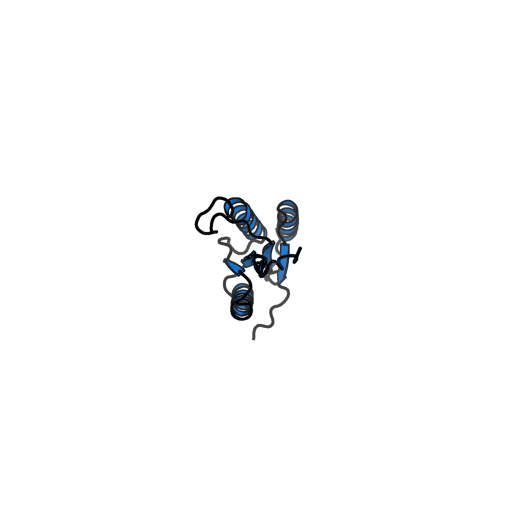 69.75 97 HIS A O 1
ATOM 805 N N . PRO A 1 98 ? 12.853 -2.825 -14.765 1.00 77.31 98 PRO A N 1
ATOM 806 C CA . PRO A 1 98 ? 14.088 -2.120 -14.421 1.00 77.31 98 PRO A CA 1
ATOM 807 C C . PRO A 1 98 ? 13.878 -1.161 -13.239 1.00 77.31 98 PRO A C 1
ATOM 809 O O . PRO A 1 98 ? 14.818 -0.851 -12.507 1.00 77.31 98 PRO A O 1
ATOM 812 N N . ALA A 1 99 ? 12.636 -0.716 -13.025 1.00 84.00 99 ALA A N 1
ATOM 813 C CA . ALA A 1 99 ? 12.248 0.180 -11.946 1.00 84.00 99 ALA A CA 1
ATOM 814 C C . ALA A 1 99 ? 11.983 -0.527 -10.604 1.00 84.00 99 ALA A C 1
ATOM 816 O O . ALA A 1 99 ? 11.837 0.159 -9.590 1.00 84.00 99 ALA A O 1
ATOM 817 N N . LEU A 1 100 ? 11.957 -1.866 -10.544 1.00 88.19 100 LEU A N 1
ATOM 818 C CA . LEU A 1 100 ? 11.632 -2.601 -9.315 1.00 88.19 100 LEU A CA 1
ATOM 819 C C . LEU A 1 100 ? 12.556 -2.248 -8.131 1.00 88.19 100 LEU A C 1
ATOM 821 O O . LEU A 1 100 ? 12.035 -1.962 -7.051 1.00 88.19 100 LEU A O 1
ATOM 825 N N . PRO A 1 101 ? 13.896 -2.158 -8.279 1.00 91.31 101 PRO A N 1
ATOM 826 C CA . PRO A 1 101 ? 14.761 -1.738 -7.173 1.00 91.31 101 PRO A CA 1
ATOM 827 C C . PRO A 1 101 ? 14.437 -0.329 -6.657 1.00 91.31 101 PRO A C 1
ATOM 829 O O . PRO A 1 101 ? 14.461 -0.084 -5.449 1.00 91.31 101 PRO A O 1
ATOM 832 N N . ALA A 1 102 ? 14.104 0.596 -7.563 1.00 92.62 102 ALA A N 1
ATOM 833 C CA . ALA A 1 102 ? 13.719 1.956 -7.202 1.00 92.62 102 ALA A CA 1
ATOM 834 C C . ALA A 1 102 ? 12.363 1.981 -6.479 1.00 92.62 102 ALA A C 1
ATOM 836 O O . ALA A 1 102 ? 12.220 2.684 -5.479 1.00 92.62 102 ALA A O 1
ATOM 837 N N . ALA A 1 103 ? 11.402 1.173 -6.929 1.00 92.81 103 ALA A N 1
ATOM 838 C CA . ALA A 1 103 ? 10.100 1.018 -6.292 1.00 92.81 103 ALA A CA 1
ATOM 839 C C . ALA A 1 103 ? 10.230 0.455 -4.869 1.00 92.81 103 ALA A C 1
ATOM 841 O O . ALA A 1 103 ? 9.689 1.033 -3.929 1.00 92.81 103 ALA A O 1
ATOM 842 N N . LEU A 1 104 ? 11.020 -0.608 -4.678 1.00 94.75 104 LEU A N 1
ATOM 843 C CA . LEU A 1 104 ? 11.280 -1.197 -3.359 1.00 94.75 104 LEU A CA 1
ATOM 844 C C . LEU A 1 104 ? 11.947 -0.201 -2.404 1.00 94.75 104 LEU A C 1
ATOM 846 O O . LEU A 1 104 ? 11.567 -0.105 -1.233 1.00 94.75 104 LEU A O 1
ATOM 850 N N . LYS A 1 105 ? 12.926 0.565 -2.902 1.00 96.62 105 LYS A N 1
ATOM 851 C CA . LYS A 1 105 ? 13.577 1.625 -2.126 1.00 96.62 105 LYS A CA 1
ATOM 852 C C . LYS A 1 105 ? 12.570 2.702 -1.717 1.00 96.62 105 LYS A C 1
ATOM 854 O O . LYS A 1 105 ? 12.484 3.021 -0.534 1.00 96.62 105 LYS A O 1
ATOM 859 N N . SER A 1 106 ? 11.780 3.203 -2.666 1.00 96.31 106 SER A N 1
ATOM 860 C CA . SER A 1 106 ? 10.768 4.230 -2.408 1.00 96.31 106 SER A CA 1
ATOM 861 C C . SER A 1 106 ? 9.696 3.743 -1.430 1.00 96.31 106 SER A C 1
ATOM 863 O O . SER A 1 106 ? 9.318 4.483 -0.528 1.00 96.31 106 SER A O 1
ATOM 865 N N . ALA A 1 107 ? 9.235 2.496 -1.552 1.00 97.06 107 ALA A N 1
ATOM 866 C CA . ALA A 1 107 ? 8.255 1.916 -0.638 1.00 97.06 107 ALA A CA 1
ATOM 867 C C . ALA A 1 107 ? 8.791 1.888 0.797 1.00 97.06 107 ALA A C 1
ATOM 869 O O . ALA A 1 107 ? 8.101 2.305 1.726 1.00 97.06 107 ALA A O 1
ATOM 870 N N . LYS A 1 108 ? 10.053 1.477 0.972 1.00 97.75 108 LYS A N 1
ATOM 871 C CA . LYS A 1 108 ? 10.725 1.485 2.274 1.00 97.75 108 LYS A CA 1
ATOM 872 C C . LYS A 1 108 ? 10.842 2.896 2.855 1.00 97.75 108 LYS A C 1
ATOM 874 O O . LYS A 1 108 ? 10.570 3.077 4.038 1.00 97.75 108 LYS A O 1
ATOM 879 N N . GLU A 1 109 ? 11.233 3.878 2.044 1.00 97.75 109 GLU A N 1
ATOM 880 C CA . GLU A 1 109 ? 11.355 5.284 2.462 1.00 97.75 109 GLU A CA 1
ATOM 881 C C . GLU A 1 109 ? 10.003 5.884 2.879 1.00 97.75 109 GLU A C 1
ATOM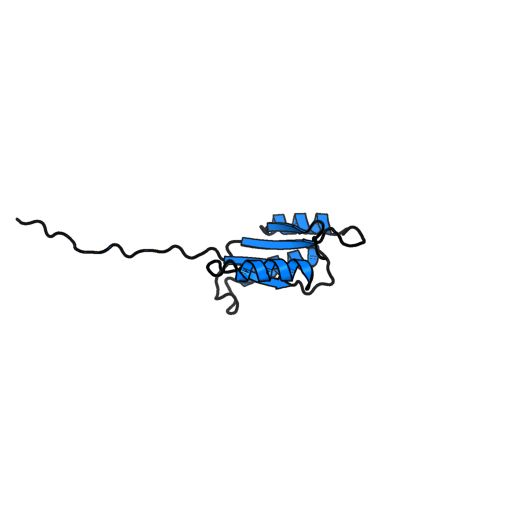 883 O O . GLU A 1 109 ? 9.942 6.644 3.843 1.00 97.75 109 GLU A O 1
ATOM 888 N N . CYS A 1 110 ? 8.913 5.488 2.218 1.00 97.00 110 CYS A N 1
ATOM 889 C CA . CYS A 1 110 ? 7.551 5.904 2.555 1.00 97.00 110 CYS A CA 1
ATOM 890 C C . CYS A 1 110 ? 6.888 5.054 3.659 1.00 97.00 110 CYS A C 1
ATOM 892 O O . CYS A 1 110 ? 5.752 5.326 4.036 1.00 97.00 110 CYS A O 1
ATOM 894 N N . GLY A 1 111 ? 7.553 4.019 4.183 1.00 97.69 111 GLY A N 1
ATOM 895 C CA . GLY A 1 111 ? 6.968 3.123 5.189 1.00 97.69 111 GLY A CA 1
ATOM 896 C C . GLY A 1 111 ? 5.827 2.242 4.660 1.00 97.69 111 GLY A C 1
ATOM 897 O O . GLY A 1 111 ? 4.974 1.803 5.433 1.00 97.69 111 GLY A O 1
ATOM 898 N N . LEU A 1 112 ? 5.801 1.984 3.353 1.00 98.12 112 LEU A N 1
ATOM 899 C CA . LEU A 1 112 ? 4.863 1.073 2.702 1.00 98.12 112 LEU A CA 1
ATOM 900 C C . LEU A 1 112 ? 5.382 -0.367 2.769 1.00 98.12 112 LEU A C 1
ATOM 902 O O . LEU A 1 112 ? 6.588 -0.625 2.764 1.00 98.12 112 LEU A O 1
ATOM 906 N N . ARG A 1 113 ? 4.459 -1.326 2.794 1.00 98.06 113 ARG A N 1
ATOM 907 C CA . ARG A 1 113 ? 4.766 -2.756 2.704 1.00 98.06 113 ARG A CA 1
ATOM 908 C C . ARG A 1 113 ? 4.672 -3.214 1.257 1.00 98.06 113 ARG A C 1
ATOM 910 O O . ARG A 1 113 ? 3.852 -2.706 0.499 1.00 98.06 113 ARG A O 1
ATOM 917 N N . VAL A 1 114 ? 5.493 -4.189 0.887 1.00 95.19 114 VAL A N 1
ATOM 918 C CA . VAL A 1 114 ? 5.497 -4.760 -0.463 1.00 95.19 114 VAL A CA 1
ATOM 919 C C . VAL A 1 114 ? 5.238 -6.257 -0.380 1.00 95.19 114 VAL A C 1
ATOM 921 O O . VAL A 1 114 ? 5.869 -6.952 0.416 1.00 95.19 114 VAL A O 1
ATOM 924 N N . ALA A 1 115 ? 4.317 -6.736 -1.208 1.00 92.25 115 ALA A N 1
ATOM 925 C CA . ALA A 1 115 ? 4.144 -8.144 -1.526 1.00 92.25 115 ALA A CA 1
ATOM 926 C C . ALA A 1 115 ? 4.526 -8.340 -2.996 1.00 92.25 115 ALA A C 1
ATOM 928 O O . ALA A 1 115 ? 4.026 -7.625 -3.858 1.00 92.25 115 ALA A O 1
ATOM 929 N N . LEU A 1 116 ? 5.425 -9.281 -3.275 1.00 87.94 116 LEU A N 1
ATOM 930 C CA . LEU A 1 116 ? 5.780 -9.647 -4.644 1.00 87.94 116 LEU A CA 1
ATOM 931 C C . LEU A 1 116 ? 4.901 -10.824 -5.068 1.00 87.94 116 LEU A C 1
ATOM 933 O O . LEU A 1 116 ? 4.929 -11.871 -4.415 1.00 87.94 116 LEU A O 1
ATOM 937 N N . ALA A 1 117 ? 4.115 -10.641 -6.123 1.00 79.44 117 ALA A N 1
ATOM 938 C CA . ALA A 1 117 ? 3.378 -11.707 -6.776 1.00 79.44 117 ALA A CA 1
ATOM 939 C C . ALA A 1 117 ? 4.339 -12.439 -7.721 1.00 79.44 117 ALA A C 1
ATOM 941 O O . ALA A 1 117 ? 4.761 -11.911 -8.740 1.00 79.44 117 ALA A O 1
ATOM 942 N N . ASN A 1 118 ? 4.736 -13.635 -7.303 1.00 68.88 118 ASN A N 1
ATOM 943 C CA . ASN A 1 118 ? 5.508 -14.613 -8.071 1.00 68.88 118 ASN A CA 1
ATOM 944 C C . ASN A 1 118 ? 4.498 -15.691 -8.538 1.00 68.88 118 ASN A C 1
ATOM 946 O O . ASN A 1 118 ? 3.496 -15.849 -7.837 1.00 68.88 118 ASN A O 1
ATOM 950 N N . PRO A 1 119 ? 4.721 -16.428 -9.641 1.00 64.81 119 PRO A N 1
ATOM 951 C CA . PRO A 1 119 ? 3.695 -16.956 -10.547 1.00 64.81 119 PRO A CA 1
ATOM 952 C C . PRO A 1 119 ? 2.338 -17.248 -9.924 1.00 64.81 119 PRO A C 1
ATOM 954 O O . PRO A 1 119 ? 2.205 -18.090 -9.028 1.00 64.81 119 PRO A O 1
ATOM 957 N N . CYS A 1 120 ? 1.312 -16.569 -10.434 1.00 64.69 120 CYS A N 1
ATOM 958 C CA . CYS A 1 120 ? -0.066 -16.855 -10.065 1.00 64.69 120 CYS A CA 1
ATOM 959 C C . CYS A 1 120 ? -0.522 -18.151 -10.755 1.00 64.69 120 CYS A C 1
ATOM 961 O O . CYS A 1 120 ? -0.344 -18.334 -11.951 1.00 64.69 120 CYS A O 1
ATOM 963 N N . PHE A 1 121 ? -1.135 -19.065 -10.000 1.00 62.72 121 PHE A N 1
ATOM 964 C CA . PHE A 1 121 ? -1.616 -20.372 -10.479 1.00 62.72 121 PHE A CA 1
ATOM 965 C C . PHE A 1 121 ? -2.973 -20.282 -11.202 1.00 62.72 121 PHE A C 1
ATOM 967 O O . PHE A 1 121 ? -3.840 -21.140 -11.022 1.00 62.72 121 PHE A O 1
ATOM 974 N N . GLU A 1 122 ? -3.195 -19.218 -11.970 1.00 61.03 122 GLU A N 1
ATOM 975 C CA . GLU A 1 122 ? -4.401 -19.113 -12.786 1.00 61.03 122 GLU A CA 1
ATOM 976 C C . GLU A 1 122 ? -4.378 -20.149 -13.923 1.00 61.03 122 GLU A C 1
ATOM 978 O O . GLU A 1 122 ? -3.330 -20.433 -14.500 1.00 61.03 122 GLU A O 1
ATOM 983 N N . LEU A 1 123 ? -5.527 -20.801 -14.132 1.00 47.75 123 LEU A N 1
ATOM 984 C CA . LEU A 1 123 ? -5.727 -21.918 -15.064 1.00 47.75 123 LEU A CA 1
ATOM 985 C C . LEU A 1 123 ? -6.140 -21.427 -16.450 1.00 47.75 123 LEU A C 1
ATOM 987 O O . LEU A 1 123 ? -7.021 -20.538 -16.500 1.00 47.75 123 LEU A O 1
#

Organism: NCBI:txid406432

Mean predicted aligned error: 8.1 Å

Nearest PDB structures (foldseek):
  4ix1-assembly4_H  TM=4.327E-01  e=3.469E-01  Rhodococcus opacus PD630
  6lu9-assembly1_D  TM=4.955E-01  e=1.326E+00  Rattus norvegicus
  3hgu-assembly1_B  TM=3.568E-01  e=6.781E-01  Pantoea agglomerans
  5f2h-assembly1_B  TM=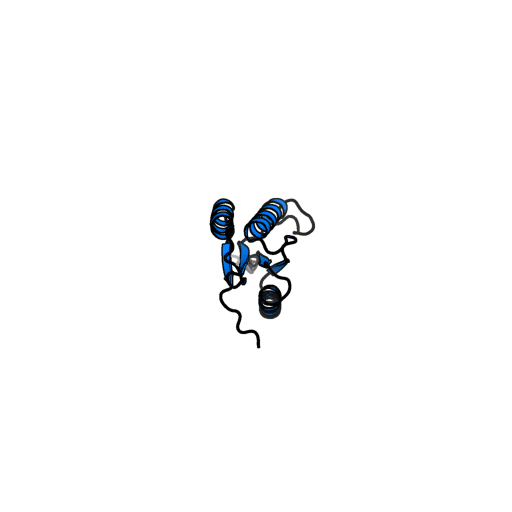3.800E-01  e=2.423E+00  Bacillus cereus ATCC 10987

Solvent-accessible surface area (backbone atoms only — not comparable to full-atom values): 7400 Å² total; per-residue (Å²): 136,86,80,82,77,82,86,74,74,78,79,83,80,73,80,81,70,67,31,36,38,38,35,18,46,45,86,51,68,61,36,50,54,51,54,54,48,44,68,72,39,72,83,50,50,67,47,78,45,61,40,90,52,93,68,47,56,40,52,40,42,50,52,50,48,54,48,56,70,42,19,47,79,28,76,93,49,68,45,36,65,61,77,42,42,36,38,39,35,74,69,68,56,98,57,84,65,86,48,43,69,59,18,56,51,50,25,54,75,68,69,40,44,77,45,78,46,64,84,78,88,78,129

Secondary structure (DSSP, 8-state):
--------PPP--PPPPPPEEEEESSSSHHHHHHHHHHHH-TTS-EEEEE-SSSS-HHHHHHHHHHHHHHGGG-GGGTT---SEEEEEEE--SSS--TTHHHHHHHHHHTT-EEEEE------

InterPro domains:
  IPR025591 RloB-like protein [PF13707] (20-123)

Radius of gyration: 19.93 Å; Cα contacts (8 Å, |Δi|>4): 179; chains: 1; bounding box: 38×37×78 Å